Protein AF-A0A2T2NQX4-F1 (afdb_monomer_lite)

InterPro domains:
  IPR024645 Mitochondrial export protein Som1 [PF11093] (1-59)
  IPR024645 Mitochondrial export protein Som1 [PF11093] (89-120)

Radius of gyration: 29.04 Å; chains: 1; bounding box: 78×60×52 Å

Structure (mmCIF, N/CA/C/O backbone):
data_AF-A0A2T2NQX4-F1
#
_entry.id   AF-A0A2T2NQX4-F1
#
loop_
_atom_site.group_PDB
_atom_site.id
_atom_site.type_symbol
_atom_site.label_atom_id
_atom_site.label_alt_id
_atom_site.label_comp_id
_atom_site.label_asym_id
_atom_site.label_entity_id
_atom_site.label_seq_id
_atom_site.pdbx_PDB_ins_code
_atom_site.Cartn_x
_atom_site.Cartn_y
_atom_site.Cartn_z
_atom_site.occupancy
_atom_site.B_iso_or_equiv
_atom_site.auth_seq_id
_atom_site.auth_comp_id
_atom_site.auth_asym_id
_atom_site.auth_atom_id
_atom_site.pdbx_PDB_model_num
ATOM 1 N N . MET A 1 1 ? 10.434 22.601 4.479 1.00 77.62 1 MET A N 1
ATOM 2 C CA . MET A 1 1 ? 10.919 21.250 4.833 1.00 77.62 1 MET A CA 1
ATOM 3 C C . MET A 1 1 ? 9.707 20.355 5.022 1.00 77.62 1 MET A C 1
ATOM 5 O O . MET A 1 1 ? 8.777 20.792 5.689 1.00 77.62 1 MET A O 1
ATOM 9 N N . ALA A 1 2 ? 9.662 19.179 4.391 1.00 70.44 2 ALA A N 1
ATOM 10 C CA . ALA A 1 2 ? 8.574 18.228 4.628 1.00 70.44 2 ALA A CA 1
ATOM 11 C C . ALA A 1 2 ? 8.701 17.667 6.058 1.00 70.44 2 ALA A C 1
ATOM 13 O O . ALA A 1 2 ? 9.825 17.379 6.478 1.00 70.44 2 ALA A O 1
ATOM 14 N N . PRO A 1 3 ? 7.603 17.551 6.825 1.00 73.31 3 PRO A N 1
ATOM 15 C CA . PRO A 1 3 ? 7.665 16.954 8.152 1.00 73.31 3 PRO A CA 1
ATOM 16 C C . PRO A 1 3 ? 8.098 15.481 8.041 1.00 73.31 3 PRO A C 1
ATOM 18 O O . PRO A 1 3 ? 7.713 14.813 7.076 1.00 73.31 3 PRO A O 1
ATOM 21 N N . PRO A 1 4 ? 8.898 14.964 8.992 1.00 78.31 4 PRO A N 1
ATOM 22 C CA . PRO A 1 4 ? 9.303 13.565 8.991 1.00 78.31 4 PRO A CA 1
ATOM 23 C C . PRO A 1 4 ? 8.066 12.662 9.037 1.00 78.31 4 PRO A C 1
ATOM 25 O O . PRO A 1 4 ? 7.172 12.850 9.863 1.00 78.31 4 PRO A O 1
ATOM 28 N N . ILE A 1 5 ? 8.014 11.698 8.119 1.00 77.50 5 ILE A N 1
ATOM 29 C CA . ILE A 1 5 ? 6.924 10.727 8.039 1.00 77.50 5 ILE A CA 1
ATOM 30 C C . ILE A 1 5 ? 7.157 9.688 9.145 1.00 77.50 5 ILE A C 1
ATOM 32 O O . ILE A 1 5 ? 8.215 9.053 9.149 1.00 77.50 5 ILE A O 1
ATOM 36 N N . PRO A 1 6 ? 6.219 9.504 10.090 1.00 76.81 6 PRO A N 1
ATOM 37 C CA . PRO A 1 6 ? 6.368 8.503 11.135 1.00 76.81 6 PRO A CA 1
ATOM 38 C C . PRO A 1 6 ? 6.373 7.104 10.514 1.00 76.81 6 PRO A C 1
ATOM 40 O O . PRO A 1 6 ? 5.519 6.773 9.692 1.00 76.81 6 PRO A O 1
ATOM 43 N N . THR A 1 7 ? 7.339 6.284 10.919 1.00 84.00 7 THR A N 1
ATOM 44 C CA . THR A 1 7 ? 7.390 4.865 10.560 1.00 84.00 7 THR A CA 1
ATOM 45 C C . THR A 1 7 ? 6.854 4.055 11.730 1.00 84.00 7 THR A C 1
ATOM 47 O O . THR A 1 7 ? 7.179 4.314 12.887 1.00 84.00 7 THR A O 1
ATOM 50 N N . PHE A 1 8 ? 5.985 3.096 11.444 1.00 87.06 8 PHE A N 1
ATOM 51 C CA . PHE A 1 8 ? 5.389 2.223 12.447 1.00 87.06 8 PHE A CA 1
ATOM 52 C C . PHE A 1 8 ? 5.260 0.814 11.872 1.00 87.06 8 PHE A C 1
ATOM 54 O O . PHE A 1 8 ? 5.226 0.619 10.656 1.00 87.06 8 PHE A O 1
ATOM 61 N N . HIS A 1 9 ? 5.220 -0.181 12.756 1.00 89.62 9 HIS A N 1
ATOM 62 C CA . HIS A 1 9 ? 5.064 -1.574 12.356 1.00 89.62 9 HIS A CA 1
ATOM 63 C C . HIS A 1 9 ? 3.656 -1.838 11.796 1.00 89.62 9 HIS A C 1
ATOM 65 O O . HIS A 1 9 ? 2.693 -1.193 12.212 1.00 89.62 9 HIS A O 1
ATOM 71 N N . LEU A 1 10 ? 3.519 -2.819 10.898 1.00 88.38 10 LEU A N 1
ATOM 72 C CA . LEU A 1 10 ? 2.254 -3.127 10.213 1.00 88.38 10 LEU A CA 1
ATOM 73 C C . LEU A 1 10 ? 1.110 -3.417 11.191 1.00 88.38 10 LEU A C 1
ATOM 75 O O . LEU A 1 10 ? 0.001 -2.927 10.996 1.00 88.38 10 LEU A O 1
ATOM 79 N N . SER A 1 11 ? 1.394 -4.123 12.286 1.00 87.00 11 SER A N 1
ATOM 80 C CA . SER A 1 11 ? 0.403 -4.415 13.332 1.00 87.00 11 SER A CA 1
ATOM 81 C C . SER A 1 11 ? -0.139 -3.167 14.038 1.00 87.00 11 SER A C 1
ATOM 83 O O . SER A 1 11 ? -1.249 -3.189 14.554 1.00 87.00 11 SER A O 1
ATOM 85 N N . ALA A 1 12 ? 0.620 -2.070 14.061 1.00 88.25 12 ALA A N 1
ATOM 86 C CA . ALA A 1 12 ? 0.227 -0.832 14.724 1.00 88.25 12 ALA A CA 1
ATOM 87 C C . ALA A 1 12 ? -0.532 0.131 13.794 1.00 88.25 12 ALA A C 1
ATOM 89 O O . ALA A 1 12 ? -0.962 1.193 14.254 1.00 88.25 12 ALA A O 1
ATOM 90 N N . LEU A 1 13 ? -0.704 -0.204 12.508 1.00 88.31 13 LEU A N 1
ATOM 91 C CA . LEU A 1 13 ? -1.342 0.673 11.521 1.00 88.31 13 LEU A CA 1
ATOM 92 C C . LEU A 1 13 ? -2.744 1.104 11.968 1.00 88.31 13 LEU A C 1
ATOM 94 O O . LEU A 1 13 ? -3.034 2.295 11.991 1.00 88.31 13 LEU A O 1
ATOM 98 N N . GLU A 1 14 ? -3.580 0.159 12.398 1.00 84.94 14 GLU A N 1
ATOM 99 C CA . GLU A 1 14 ? -4.956 0.438 12.833 1.00 84.94 14 GLU A CA 1
ATOM 100 C C . GLU A 1 14 ? -5.002 1.426 14.005 1.00 84.94 14 GLU A C 1
ATOM 102 O O . GLU A 1 14 ? -5.728 2.418 13.957 1.00 84.94 14 GLU A O 1
ATOM 107 N N . SER A 1 15 ? -4.163 1.213 15.023 1.00 86.06 15 SER A N 1
ATOM 108 C CA . SER A 1 15 ? -4.087 2.106 16.186 1.00 86.06 15 SER A CA 1
ATOM 109 C C . SER A 1 15 ? -3.576 3.509 15.838 1.00 86.06 15 SER A C 1
ATOM 111 O O . SER A 1 15 ? -4.091 4.498 16.352 1.00 86.06 15 SER A O 1
ATOM 113 N N . ASN A 1 16 ? -2.602 3.628 14.928 1.00 86.50 16 ASN A N 1
ATOM 114 C CA . ASN A 1 16 ? -2.035 4.924 14.548 1.00 86.50 16 ASN A CA 1
ATOM 115 C C . ASN A 1 16 ? -2.998 5.752 13.692 1.00 86.50 16 ASN A C 1
ATOM 117 O O . ASN A 1 16 ? -3.009 6.976 13.796 1.00 86.50 16 ASN A O 1
ATOM 121 N N . LEU A 1 17 ? -3.847 5.104 12.889 1.00 82.75 17 LEU A N 1
ATOM 122 C CA . LEU A 1 17 ? -4.880 5.788 12.105 1.00 82.75 17 LEU A CA 1
ATOM 123 C C . LEU A 1 17 ? -5.953 6.442 12.963 1.00 82.75 17 LEU A C 1
ATOM 125 O O . LEU A 1 17 ? -6.614 7.376 12.517 1.00 82.75 17 LEU A O 1
ATOM 129 N N . GLN A 1 18 ? -6.128 5.963 14.189 1.00 84.75 18 GLN A N 1
ATOM 130 C CA . GLN A 1 18 ? -7.061 6.549 15.138 1.00 84.75 18 GLN A CA 1
ATOM 131 C C . GLN A 1 18 ? -6.492 7.813 15.790 1.00 84.75 18 GLN A C 1
ATOM 133 O O . GLN A 1 18 ? -7.230 8.510 16.479 1.00 84.75 18 GLN A O 1
ATOM 138 N N . LEU A 1 19 ? -5.217 8.148 15.567 1.00 84.44 19 LEU A N 1
ATOM 139 C CA . LEU A 1 19 ? -4.567 9.335 16.111 1.00 84.44 19 LEU A CA 1
ATOM 140 C C . LEU A 1 19 ? -4.500 10.460 15.069 1.00 84.44 19 LEU A C 1
ATOM 142 O O . LEU A 1 19 ? -4.291 10.254 13.877 1.00 84.44 19 LEU A O 1
ATOM 146 N N . SER A 1 20 ? -4.653 11.697 15.531 1.00 73.81 20 SER A N 1
ATOM 147 C CA . SER A 1 20 ? -4.483 12.898 14.716 1.00 73.81 20 SER A CA 1
ATOM 148 C C . SER A 1 20 ? -2.995 13.153 14.442 1.00 73.81 20 SER A C 1
ATOM 150 O O . SER A 1 20 ? -2.235 13.317 15.402 1.00 73.81 20 SER A O 1
ATOM 152 N N . PRO A 1 21 ? -2.570 13.334 13.176 1.00 72.81 21 PRO A N 1
ATOM 153 C CA . PRO A 1 21 ? -1.166 13.584 12.833 1.00 72.81 21 PRO A CA 1
ATOM 154 C C . PRO A 1 21 ? -0.569 14.843 13.473 1.00 72.81 21 PRO A C 1
ATOM 156 O O . PRO A 1 21 ? 0.638 14.935 13.660 1.00 72.81 21 PRO A O 1
ATOM 159 N N . LYS A 1 22 ? -1.406 15.840 13.794 1.00 72.00 22 LYS A N 1
ATOM 160 C CA . LYS A 1 22 ? -0.952 17.127 14.350 1.00 72.00 22 LYS A CA 1
ATOM 161 C C . LYS A 1 22 ? -0.834 17.131 15.867 1.00 72.00 22 LYS A C 1
ATOM 163 O O . LYS A 1 22 ? -0.102 17.942 16.416 1.00 72.00 22 LYS A O 1
ATOM 168 N N . THR A 1 23 ? -1.628 16.310 16.545 1.00 78.75 23 THR A N 1
ATOM 169 C CA . THR A 1 23 ? -1.821 16.427 17.996 1.00 78.75 23 THR A CA 1
ATOM 170 C C . THR A 1 23 ? -1.595 15.120 18.741 1.00 78.75 23 THR A C 1
ATOM 172 O O . THR A 1 23 ? -1.586 15.151 19.967 1.00 78.75 23 THR A O 1
ATOM 175 N N . GLY A 1 24 ? -1.464 13.985 18.043 1.00 73.75 24 GLY A N 1
ATOM 176 C CA . GLY A 1 24 ? -1.379 12.649 18.648 1.00 73.75 24 GLY A CA 1
ATOM 177 C C . GLY A 1 24 ? -2.629 12.249 19.435 1.00 73.75 24 GLY A C 1
ATOM 178 O O . GLY A 1 24 ? -2.652 11.212 20.084 1.00 73.75 24 GLY A O 1
ATOM 179 N N . LYS A 1 25 ? -3.676 13.080 19.409 1.00 79.12 25 LYS A N 1
ATOM 180 C CA . LYS A 1 25 ? -4.936 12.841 20.112 1.00 79.12 25 LYS A CA 1
ATOM 181 C C . LYS A 1 25 ? -5.824 11.931 19.270 1.00 79.12 25 LYS A C 1
ATOM 183 O O . LYS A 1 25 ? -5.771 12.053 18.044 1.00 79.12 25 LYS A O 1
ATOM 188 N N . PRO A 1 26 ? -6.685 11.111 19.889 1.00 76.25 26 PRO A N 1
ATOM 189 C CA . PRO A 1 26 ? -7.674 10.336 19.158 1.00 76.25 26 PRO A CA 1
ATOM 190 C C . PRO A 1 26 ? -8.507 11.231 18.234 1.00 76.25 26 PRO A C 1
ATOM 192 O O . PRO A 1 26 ? -8.954 12.315 18.634 1.00 76.25 26 PRO A O 1
ATOM 195 N N . LEU A 1 27 ? -8.691 10.802 16.988 1.00 73.94 27 LEU A N 1
ATOM 196 C CA . LEU A 1 27 ? -9.576 11.455 16.038 1.00 73.94 27 LEU A CA 1
ATOM 197 C C . LEU A 1 27 ? -11.000 11.404 16.587 1.00 73.94 27 LEU A C 1
ATOM 199 O O . LEU A 1 27 ? -11.515 10.342 16.929 1.00 73.94 27 LEU A O 1
ATOM 203 N N . LYS A 1 28 ? -11.647 12.570 16.659 1.00 66.69 28 LYS A N 1
ATOM 204 C CA . LYS A 1 28 ? -13.078 12.637 16.948 1.00 66.69 28 LYS A CA 1
ATOM 205 C C . LYS A 1 28 ? -13.834 12.134 15.718 1.00 66.69 28 LYS A C 1
ATOM 207 O O . LYS A 1 28 ? -13.603 12.677 14.632 1.00 66.69 28 LYS A O 1
ATOM 212 N N . PRO A 1 29 ? -14.737 11.157 15.858 1.00 65.81 29 PRO A N 1
ATOM 213 C CA . PRO A 1 29 ? -15.619 10.791 14.765 1.00 65.81 29 PRO A CA 1
ATOM 214 C C . PRO A 1 29 ? -16.493 11.990 14.405 1.00 65.81 29 PRO A C 1
ATOM 216 O O . PRO A 1 29 ? -17.149 12.557 15.278 1.00 65.81 29 PRO A O 1
ATOM 219 N N . LYS A 1 30 ? -16.471 12.417 13.139 1.00 59.47 30 LYS A N 1
ATOM 220 C CA . LYS A 1 30 ? -17.244 13.589 12.702 1.00 59.47 30 LYS A CA 1
ATOM 221 C C . LYS A 1 30 ? -18.755 13.332 12.646 1.00 59.47 30 LYS A C 1
ATOM 223 O O . LYS A 1 30 ? -19.502 14.280 12.842 1.00 59.47 30 LYS A O 1
ATOM 228 N N . ASP A 1 31 ? -19.177 12.073 12.502 1.00 60.81 31 ASP A N 1
ATOM 229 C CA . ASP A 1 31 ? -20.583 11.701 12.259 1.00 60.81 31 ASP A CA 1
ATOM 230 C C . ASP A 1 31 ? -21.130 10.663 13.262 1.00 60.81 31 ASP A C 1
ATOM 232 O O . ASP A 1 31 ? -22.003 9.867 12.935 1.00 60.81 31 ASP A O 1
ATOM 236 N N . GLY A 1 32 ? -20.579 10.594 14.480 1.00 56.78 32 GLY A N 1
ATOM 237 C CA . GLY A 1 32 ? -20.975 9.574 15.470 1.00 56.78 32 GLY A CA 1
ATOM 238 C C . GLY A 1 32 ? -20.513 8.144 15.143 1.00 56.78 32 GLY A C 1
ATOM 239 O O . GLY A 1 32 ? -20.892 7.203 15.834 1.00 56.78 32 GLY A O 1
ATOM 240 N N . GLY A 1 33 ? -19.682 7.972 14.110 1.00 59.75 33 GLY A N 1
ATOM 241 C CA . GLY A 1 33 ? -19.064 6.690 13.768 1.00 59.75 33 GLY A CA 1
ATOM 242 C C . GLY A 1 33 ? -18.107 6.191 14.856 1.00 59.75 33 GLY A C 1
ATOM 243 O O . GLY A 1 33 ? -17.514 6.977 15.586 1.00 59.75 33 GLY A O 1
ATOM 244 N N . GLY A 1 34 ? -17.951 4.877 14.987 1.00 69.75 34 GLY A N 1
ATOM 245 C CA . GLY A 1 34 ? -16.981 4.289 15.912 1.00 69.75 34 GLY A CA 1
ATOM 246 C C . GLY A 1 34 ? -15.523 4.548 15.510 1.00 69.75 34 GLY A C 1
ATOM 247 O O . GLY A 1 34 ? -15.222 5.271 14.557 1.00 69.75 34 GLY A O 1
ATOM 248 N N . ALA A 1 35 ? -14.601 3.922 16.244 1.00 77.88 35 ALA A N 1
ATOM 249 C CA . ALA A 1 35 ? -13.201 3.847 15.843 1.00 77.88 35 ALA A CA 1
ATOM 250 C C . ALA A 1 35 ? -13.074 3.285 14.412 1.00 77.88 35 ALA A C 1
ATOM 252 O O . ALA A 1 35 ? -13.862 2.433 14.002 1.00 77.88 35 ALA A O 1
ATOM 253 N N . ILE A 1 36 ? -12.092 3.773 13.649 1.00 82.62 36 ILE A N 1
ATOM 254 C CA . ILE A 1 36 ? -11.864 3.321 12.271 1.00 82.62 36 ILE A CA 1
ATOM 255 C C . ILE A 1 36 ? -11.410 1.863 12.320 1.00 82.62 36 ILE A C 1
ATOM 257 O O . ILE A 1 36 ? -10.314 1.578 12.803 1.00 82.62 36 ILE A O 1
ATOM 261 N N . ASP A 1 37 ? -12.238 0.965 11.799 1.00 84.44 37 ASP A N 1
ATOM 262 C CA . ASP A 1 37 ? -11.850 -0.407 11.499 1.00 84.44 37 ASP A CA 1
ATOM 263 C C . ASP A 1 37 ? -11.510 -0.513 10.011 1.00 84.44 37 ASP A C 1
ATOM 265 O O . ASP A 1 37 ? -12.376 -0.331 9.149 1.00 84.44 37 ASP A O 1
ATOM 269 N N . LEU A 1 38 ? -10.250 -0.830 9.708 1.00 86.88 38 LEU A N 1
ATOM 270 C CA . LEU A 1 38 ? -9.786 -0.995 8.335 1.00 86.88 38 LEU A CA 1
ATOM 271 C C . LEU A 1 38 ? -10.570 -2.084 7.607 1.00 86.88 38 LEU A C 1
ATOM 273 O O . LEU A 1 38 ? -10.860 -1.920 6.423 1.00 86.88 38 LEU A O 1
ATOM 277 N N . SER A 1 39 ? -10.963 -3.159 8.292 1.00 84.12 39 SER A N 1
ATOM 278 C CA . SER A 1 39 ? -11.660 -4.280 7.659 1.00 84.12 39 SER A CA 1
ATOM 279 C C . SER A 1 39 ? -13.007 -3.872 7.057 1.00 84.12 39 SER A C 1
ATOM 281 O O . SER A 1 39 ? -13.351 -4.327 5.967 1.00 84.12 39 SER A O 1
ATOM 283 N N . SER A 1 40 ? -13.694 -2.934 7.715 1.00 85.12 40 SER A N 1
ATOM 284 C CA . SER A 1 40 ? -14.966 -2.360 7.273 1.00 85.12 40 SER A CA 1
ATOM 285 C C . SER A 1 40 ? -14.837 -1.328 6.141 1.00 85.12 40 SER A C 1
ATOM 287 O O . SER A 1 40 ? -15.824 -1.007 5.479 1.00 85.12 40 SER A O 1
ATOM 289 N N . CYS A 1 41 ? -13.634 -0.798 5.892 1.00 89.25 41 CYS A N 1
ATOM 290 C CA . CYS A 1 41 ? -13.407 0.201 4.849 1.00 89.25 41 CYS A CA 1
ATOM 291 C C . CYS A 1 41 ? -13.331 -0.433 3.452 1.00 89.25 41 CYS A C 1
ATOM 293 O O . CYS A 1 41 ? -12.821 -1.541 3.277 1.00 89.25 41 CYS A O 1
ATOM 295 N N . ALA A 1 42 ? -13.763 0.310 2.428 1.00 91.94 42 ALA A N 1
ATOM 296 C CA . ALA A 1 42 ? -13.732 -0.167 1.049 1.00 91.94 42 ALA A CA 1
ATOM 297 C C . ALA A 1 42 ? -12.284 -0.320 0.559 1.00 91.94 42 ALA A C 1
ATOM 299 O O . ALA A 1 42 ? -11.553 0.672 0.457 1.00 91.94 42 ALA A O 1
ATOM 300 N N . LEU A 1 43 ? -11.888 -1.554 0.237 1.00 93.81 43 LEU A N 1
ATOM 301 C CA . LEU A 1 43 ? -10.595 -1.860 -0.367 1.00 93.81 43 LEU A CA 1
ATOM 302 C C . LEU A 1 43 ? -10.631 -1.520 -1.858 1.00 93.81 43 LEU A C 1
ATOM 304 O O . LEU A 1 43 ? -11.511 -1.970 -2.591 1.00 93.81 43 LEU A O 1
ATOM 308 N N . LYS A 1 44 ? -9.673 -0.713 -2.301 1.00 93.25 44 LYS A N 1
ATOM 309 C CA . LYS A 1 44 ? -9.532 -0.282 -3.687 1.00 93.25 44 LYS A CA 1
ATOM 310 C C . LYS A 1 44 ? -8.121 -0.550 -4.185 1.00 93.25 44 LYS A C 1
ATOM 312 O O . LYS A 1 44 ? -7.157 -0.594 -3.420 1.00 93.25 44 LYS A O 1
ATOM 317 N N . GLU A 1 45 ? -8.023 -0.705 -5.495 1.00 93.62 45 GLU A N 1
ATOM 318 C CA . GLU A 1 45 ? -6.776 -0.962 -6.196 1.00 93.62 45 GLU A CA 1
ATOM 319 C C . GLU A 1 45 ? -6.377 0.252 -7.035 1.00 93.62 45 GLU A C 1
ATOM 321 O O . GLU A 1 45 ? -7.207 0.853 -7.717 1.00 93.62 45 GLU A O 1
ATOM 326 N N . MET A 1 46 ? -5.092 0.600 -6.994 1.00 93.12 46 MET A N 1
ATOM 327 C CA . MET A 1 46 ? -4.480 1.602 -7.856 1.00 93.12 46 MET A CA 1
ATOM 328 C C . MET A 1 46 ? -3.249 1.017 -8.542 1.00 93.12 46 MET A C 1
ATOM 330 O O . MET A 1 46 ? -2.336 0.511 -7.886 1.00 93.12 46 MET A O 1
ATOM 334 N N . LEU A 1 47 ? -3.190 1.145 -9.865 1.00 94.69 47 LEU A N 1
ATOM 335 C CA . LEU A 1 47 ? -1.972 0.890 -10.625 1.00 94.69 47 LEU A CA 1
ATOM 336 C C . LEU A 1 47 ? -1.094 2.140 -10.596 1.00 94.69 47 LEU A C 1
ATOM 338 O O . LEU A 1 47 ? -1.513 3.216 -11.017 1.00 94.69 47 LEU A O 1
ATOM 342 N N . GLN A 1 48 ? 0.131 1.993 -10.107 1.00 93.75 48 GLN A N 1
ATOM 343 C CA . GLN A 1 48 ? 1.175 3.011 -10.180 1.00 93.75 48 GLN A CA 1
ATOM 344 C C . GLN A 1 48 ? 2.350 2.466 -10.982 1.00 93.75 48 GLN A C 1
ATOM 346 O O . GLN A 1 48 ? 2.569 1.262 -11.011 1.00 93.75 48 GLN A O 1
ATOM 351 N N . TYR A 1 49 ? 3.136 3.328 -11.616 1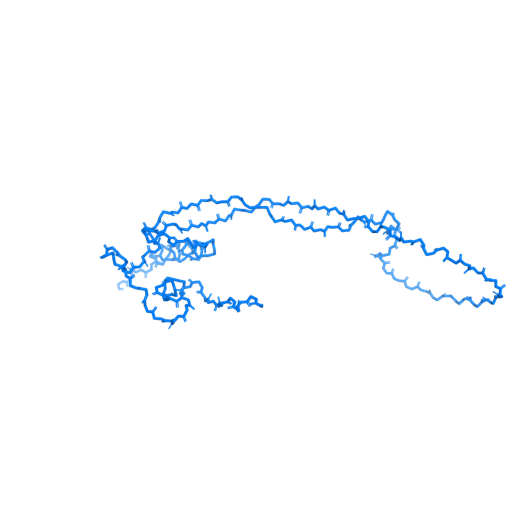.00 95.81 49 TYR A N 1
ATOM 352 C CA . TYR A 1 49 ? 4.359 2.906 -12.292 1.00 95.81 49 TYR A CA 1
ATOM 353 C C . TYR A 1 49 ? 5.565 3.268 -11.439 1.00 95.81 49 TYR A C 1
ATOM 355 O O . TYR A 1 49 ? 5.739 4.423 -11.051 1.00 95.81 49 TYR A O 1
ATOM 363 N N . LYS A 1 50 ? 6.411 2.278 -11.154 1.00 93.69 50 LYS A N 1
ATOM 364 C CA . LYS A 1 50 ? 7.739 2.523 -10.602 1.00 93.69 50 LYS A CA 1
ATOM 365 C C . LYS A 1 50 ? 8.704 2.670 -11.766 1.00 93.69 50 LYS A C 1
ATOM 367 O O . LYS A 1 50 ? 8.909 1.714 -12.511 1.00 93.69 50 LYS A O 1
ATOM 372 N N . CYS A 1 51 ? 9.265 3.865 -11.905 1.00 96.00 51 CYS A N 1
ATOM 373 C CA . CYS A 1 51 ? 10.174 4.202 -12.985 1.00 96.00 51 CYS A CA 1
ATOM 374 C C . CYS A 1 51 ? 11.607 4.349 -12.466 1.00 96.00 51 CYS A C 1
ATOM 376 O O . CYS A 1 51 ? 11.857 5.152 -11.568 1.00 96.00 51 CYS A O 1
ATOM 378 N N . ASP A 1 52 ? 12.534 3.600 -13.057 1.00 94.19 52 ASP A N 1
ATOM 379 C CA . ASP A 1 52 ? 13.966 3.696 -12.796 1.00 94.19 52 ASP A CA 1
ATOM 380 C C . ASP A 1 52 ? 14.659 4.348 -13.996 1.00 94.19 52 ASP A C 1
ATOM 382 O O . ASP A 1 52 ? 14.452 3.950 -15.146 1.00 94.19 52 ASP A O 1
ATOM 386 N N . VAL A 1 53 ? 15.530 5.319 -13.730 1.00 93.31 53 VAL A N 1
ATOM 387 C CA . VAL A 1 53 ? 16.399 5.902 -14.756 1.00 93.31 53 VAL A CA 1
ATOM 388 C C . VAL A 1 53 ? 17.617 4.996 -14.926 1.00 93.31 53 VAL A C 1
ATOM 390 O O . VAL A 1 53 ? 18.390 4.787 -13.992 1.00 93.31 53 VAL A O 1
ATOM 393 N N . ARG A 1 54 ? 17.787 4.433 -16.119 1.00 91.00 54 ARG A N 1
ATOM 394 C CA . ARG A 1 54 ? 18.898 3.557 -16.490 1.00 91.00 54 ARG A CA 1
ATOM 395 C C . ARG A 1 54 ? 19.876 4.326 -17.362 1.00 91.00 54 ARG A C 1
ATOM 397 O O . ARG A 1 54 ? 19.475 5.047 -18.273 1.00 91.00 54 ARG A O 1
ATOM 404 N N . ARG A 1 55 ? 21.169 4.137 -17.116 1.00 88.06 55 ARG A N 1
ATOM 405 C CA . ARG A 1 55 ? 22.209 4.576 -18.046 1.00 88.06 55 ARG A CA 1
ATOM 406 C C . ARG A 1 55 ? 22.275 3.579 -19.199 1.00 88.06 55 ARG A C 1
ATOM 408 O O . ARG A 1 55 ? 22.222 2.369 -18.958 1.00 88.06 55 ARG A O 1
ATOM 415 N N . ARG A 1 56 ? 22.357 4.061 -20.439 1.00 75.94 56 ARG A N 1
ATOM 416 C CA . ARG A 1 56 ? 22.621 3.194 -21.589 1.00 75.94 56 ARG A CA 1
ATOM 417 C C . ARG A 1 56 ? 23.983 2.520 -21.364 1.00 75.94 56 ARG A C 1
ATOM 419 O O . ARG A 1 56 ? 24.941 3.230 -21.060 1.00 75.94 56 ARG A O 1
ATOM 426 N N . PRO A 1 57 ? 24.089 1.183 -21.448 1.00 69.75 57 PRO A N 1
ATOM 427 C CA . PRO A 1 57 ? 25.393 0.544 -21.389 1.00 69.75 57 PRO A CA 1
ATOM 428 C C . PRO A 1 57 ? 26.205 1.019 -22.597 1.00 69.75 57 PRO A C 1
ATOM 430 O O . PRO A 1 57 ? 25.738 0.922 -23.735 1.00 69.75 57 PRO A O 1
ATOM 433 N N . ASP A 1 58 ? 27.396 1.565 -22.354 1.00 65.31 58 ASP A N 1
ATOM 434 C CA . ASP A 1 58 ? 28.337 1.825 -23.435 1.00 65.31 58 ASP A CA 1
ATOM 435 C C . ASP A 1 58 ? 28.688 0.493 -24.090 1.00 65.31 58 ASP A C 1
ATOM 437 O O . ASP A 1 58 ? 29.170 -0.431 -23.439 1.00 65.31 58 ASP A O 1
ATOM 441 N N . ILE A 1 59 ? 28.485 0.406 -25.401 1.00 60.75 59 ILE A N 1
ATOM 442 C CA . ILE A 1 59 ? 28.785 -0.779 -26.219 1.00 60.75 59 ILE A CA 1
ATOM 443 C C . ILE A 1 59 ? 30.303 -1.109 -26.185 1.00 60.75 59 ILE A C 1
ATOM 445 O O . ILE A 1 59 ? 30.741 -2.149 -26.666 1.00 60.75 59 ILE A O 1
ATOM 449 N N . THR A 1 60 ? 31.123 -0.260 -25.557 1.00 55.69 60 THR A N 1
ATOM 450 C CA . THR A 1 60 ? 32.569 -0.431 -25.371 1.00 55.69 60 THR A CA 1
ATOM 451 C C . THR A 1 60 ? 32.970 -1.185 -24.097 1.00 55.69 60 THR A C 1
ATOM 453 O O . THR A 1 60 ? 34.158 -1.424 -23.906 1.00 55.69 60 THR A O 1
ATOM 456 N N . SER A 1 61 ? 32.035 -1.630 -23.248 1.00 52.75 61 SER A N 1
ATOM 457 C CA . SER A 1 61 ? 32.348 -2.472 -22.078 1.00 52.75 61 SER A CA 1
ATOM 458 C C . SER A 1 61 ? 32.343 -3.981 -22.370 1.00 52.75 61 SER A C 1
ATOM 460 O O . SER A 1 61 ? 32.148 -4.794 -21.470 1.00 52.75 61 SER A O 1
ATOM 462 N N . THR A 1 62 ? 32.625 -4.392 -23.611 1.00 46.59 62 THR A N 1
ATOM 463 C CA . THR A 1 62 ? 32.959 -5.795 -23.920 1.00 46.59 62 THR A CA 1
ATOM 464 C C . THR A 1 62 ? 34.464 -6.020 -23.773 1.00 46.59 62 THR A C 1
ATOM 466 O O . THR A 1 62 ? 35.140 -6.283 -24.752 1.00 46.59 62 THR A O 1
ATOM 469 N N . THR A 1 63 ? 34.987 -5.859 -22.556 1.00 51.59 63 THR A N 1
ATOM 470 C CA . THR A 1 63 ? 36.188 -6.542 -22.029 1.00 51.59 63 THR A CA 1
ATOM 471 C C . THR A 1 63 ? 36.446 -6.013 -20.626 1.00 51.59 63 THR A C 1
ATOM 473 O O . THR A 1 63 ? 36.940 -4.898 -20.491 1.00 51.59 63 THR A O 1
ATOM 476 N N . SER A 1 64 ? 36.085 -6.794 -19.601 1.00 52.09 64 SER A N 1
ATOM 477 C CA . SER A 1 64 ? 36.767 -6.927 -18.292 1.00 52.09 64 SER A CA 1
ATOM 478 C C . SER A 1 64 ? 35.794 -7.350 -17.182 1.00 52.09 64 SER A C 1
ATOM 480 O O . SER A 1 64 ? 35.457 -6.597 -16.277 1.00 52.09 64 SER A O 1
ATOM 482 N N . SER A 1 65 ? 35.362 -8.610 -17.219 1.00 56.78 65 SER A N 1
ATOM 483 C CA . SER A 1 65 ? 35.096 -9.347 -15.975 1.00 56.78 65 SER A CA 1
ATOM 484 C C . SER A 1 65 ? 35.400 -10.838 -16.138 1.00 56.78 65 SER A C 1
ATOM 486 O O . SER A 1 65 ? 34.574 -11.701 -15.882 1.00 56.78 65 SER A O 1
ATOM 488 N N . THR A 1 66 ? 36.633 -11.140 -16.540 1.00 40.19 66 THR A N 1
ATOM 489 C CA . THR A 1 66 ? 37.319 -12.395 -16.197 1.00 40.19 66 THR A CA 1
ATOM 490 C C . THR A 1 66 ? 38.770 -12.030 -15.899 1.00 40.19 66 THR A C 1
ATOM 492 O O . THR A 1 66 ? 39.384 -11.314 -16.685 1.00 40.19 66 THR A O 1
ATOM 495 N N . GLY A 1 67 ? 39.253 -12.403 -14.712 1.00 42.03 67 GLY A N 1
ATOM 496 C CA . GLY A 1 67 ? 40.532 -11.953 -14.160 1.00 42.03 67 GLY A CA 1
ATOM 497 C C . GLY A 1 67 ? 41.783 -12.586 -14.777 1.00 42.03 67 GLY A C 1
ATOM 498 O O . GLY A 1 67 ? 41.695 -13.314 -15.762 1.00 42.03 67 GLY A O 1
ATOM 499 N N . ALA A 1 68 ? 42.896 -12.330 -14.078 1.00 38.50 68 ALA A N 1
ATOM 500 C CA . ALA A 1 68 ? 44.260 -12.860 -14.213 1.00 38.50 68 ALA A CA 1
ATOM 501 C C . ALA A 1 68 ? 45.290 -11.935 -14.903 1.00 38.50 68 ALA A C 1
ATOM 503 O O . ALA A 1 68 ? 45.210 -11.639 -16.089 1.00 38.50 68 ALA A O 1
ATOM 504 N N . ASP A 1 69 ? 46.250 -11.505 -14.074 1.00 38.03 69 ASP A N 1
ATOM 505 C CA . ASP A 1 69 ? 47.701 -11.441 -14.301 1.00 38.03 69 ASP A CA 1
ATOM 506 C C . ASP A 1 69 ? 48.262 -10.758 -15.563 1.00 38.03 69 ASP A C 1
ATOM 508 O O . ASP A 1 69 ? 48.165 -11.285 -16.667 1.00 38.03 69 ASP A O 1
ATOM 512 N N . SER A 1 70 ? 49.005 -9.656 -15.363 1.00 40.81 70 SER A N 1
ATOM 513 C CA . SER A 1 70 ? 50.400 -9.429 -15.827 1.00 40.81 70 SER A CA 1
ATOM 514 C C . SER A 1 70 ? 50.729 -7.939 -15.982 1.00 40.81 70 SER A C 1
ATOM 516 O O . SER A 1 70 ? 49.968 -7.156 -16.541 1.00 40.81 70 SER A O 1
ATOM 518 N N . ALA A 1 71 ? 51.912 -7.566 -15.498 1.00 40.62 71 ALA A N 1
ATOM 519 C CA . ALA A 1 71 ? 52.513 -6.243 -15.608 1.00 40.62 71 ALA A CA 1
ATOM 520 C C . ALA A 1 71 ? 52.902 -5.865 -17.050 1.00 40.62 71 ALA A C 1
ATOM 522 O O . ALA A 1 71 ? 53.356 -6.723 -17.799 1.00 40.62 71 ALA A O 1
ATOM 523 N N . ALA A 1 72 ? 52.878 -4.568 -17.375 1.00 33.47 72 ALA A N 1
ATOM 524 C CA . ALA A 1 72 ? 53.903 -3.928 -18.206 1.00 33.47 72 ALA A CA 1
ATOM 525 C C . ALA A 1 72 ? 53.821 -2.400 -18.093 1.00 33.47 72 ALA A C 1
ATOM 527 O O . ALA A 1 72 ? 52.762 -1.792 -18.226 1.00 33.47 72 ALA A O 1
ATOM 528 N N . ALA A 1 73 ? 54.978 -1.800 -17.837 1.00 38.81 73 ALA A N 1
ATOM 529 C CA . ALA A 1 73 ? 55.217 -0.371 -17.828 1.00 38.81 73 ALA A CA 1
ATOM 530 C C . ALA A 1 73 ? 55.353 0.185 -19.255 1.00 38.81 73 ALA A C 1
ATOM 532 O O . ALA A 1 73 ? 55.934 -0.470 -20.115 1.00 38.81 73 ALA A O 1
ATOM 533 N N . ALA A 1 74 ? 54.949 1.439 -19.454 1.00 36.12 74 ALA A N 1
ATOM 534 C CA . ALA A 1 74 ? 55.577 2.339 -20.417 1.00 36.12 74 ALA A CA 1
ATOM 535 C C . ALA A 1 74 ? 55.442 3.782 -19.908 1.00 36.12 74 ALA A C 1
ATOM 537 O O . ALA A 1 74 ? 54.339 4.300 -19.738 1.00 36.12 74 ALA A O 1
ATOM 538 N N . LYS A 1 75 ? 56.586 4.408 -19.618 1.00 40.34 75 LYS A N 1
ATOM 539 C CA . LYS A 1 75 ? 56.743 5.865 -19.636 1.00 40.34 75 LYS A CA 1
ATOM 540 C C . LYS A 1 75 ? 56.887 6.275 -21.100 1.00 40.34 75 LYS A C 1
ATOM 542 O O . LYS A 1 75 ? 57.695 5.647 -21.769 1.00 40.34 75 LYS A O 1
ATOM 547 N N . GLU A 1 76 ? 56.253 7.363 -21.526 1.00 34.44 76 GLU A N 1
ATOM 548 C CA . GLU A 1 76 ? 56.941 8.379 -22.332 1.00 34.44 76 GLU A CA 1
ATOM 549 C C . GLU A 1 76 ? 56.237 9.741 -22.229 1.00 34.44 76 GLU A C 1
ATOM 551 O O . GLU A 1 76 ? 55.016 9.843 -22.127 1.00 34.44 76 GLU A O 1
ATOM 556 N N . SER A 1 77 ? 57.088 10.759 -22.171 1.00 42.41 77 SER A N 1
ATOM 557 C CA . SER A 1 77 ? 56.882 12.199 -22.282 1.00 42.41 77 SER A CA 1
ATOM 558 C C . SER A 1 77 ? 56.425 12.616 -23.680 1.00 42.41 77 SER A C 1
ATOM 560 O O . SER A 1 77 ? 56.806 11.976 -24.646 1.00 42.41 77 SER A O 1
ATOM 562 N N . ASP A 1 78 ? 55.714 13.731 -23.814 1.00 34.22 78 ASP A N 1
ATOM 563 C CA . ASP A 1 78 ? 56.246 14.982 -24.383 1.00 34.22 78 ASP A CA 1
ATOM 564 C C . ASP A 1 78 ? 55.111 16.009 -24.520 1.00 34.22 78 ASP A C 1
ATOM 566 O O . ASP A 1 78 ? 53.926 15.676 -24.452 1.00 34.22 78 ASP A O 1
ATOM 570 N N . GLY A 1 79 ? 55.481 17.282 -24.620 1.00 41.69 79 GLY A N 1
ATOM 571 C CA . GLY A 1 79 ? 54.562 18.404 -24.620 1.00 41.69 79 GLY A CA 1
ATOM 572 C C . GLY A 1 79 ? 53.703 18.469 -25.878 1.00 41.69 79 GLY A C 1
ATOM 573 O O . GLY A 1 79 ? 54.163 18.323 -27.004 1.00 41.69 79 GLY A O 1
ATOM 574 N N . GLY A 1 80 ? 52.438 18.800 -25.681 1.00 33.34 80 GLY A N 1
ATOM 575 C CA . GLY A 1 80 ? 51.538 19.181 -26.752 1.00 33.34 80 GLY A CA 1
ATOM 576 C C . GLY A 1 80 ? 50.241 19.628 -26.121 1.00 33.34 80 GLY A C 1
ATOM 577 O O . GLY A 1 80 ? 49.612 18.862 -25.400 1.00 33.34 80 GLY A O 1
ATOM 578 N N . ALA A 1 81 ? 49.876 20.891 -26.319 1.00 45.31 81 ALA A N 1
ATOM 579 C CA . ALA A 1 81 ? 48.618 21.440 -25.849 1.00 45.31 81 ALA A CA 1
ATOM 580 C C . ALA A 1 81 ? 47.452 20.712 -26.534 1.00 45.31 81 ALA A C 1
ATOM 582 O O . ALA A 1 81 ? 46.933 21.165 -27.552 1.00 45.31 81 ALA A O 1
ATOM 583 N N . GLU A 1 82 ? 47.026 19.580 -25.979 1.00 39.62 82 GLU A N 1
ATOM 584 C CA . GLU A 1 82 ? 45.747 18.996 -26.328 1.00 39.62 82 GLU A CA 1
ATOM 585 C C . GLU A 1 82 ? 44.700 19.809 -25.574 1.00 39.62 82 GLU A C 1
ATOM 587 O O . GLU A 1 82 ? 44.435 19.618 -24.384 1.00 39.62 82 GLU A O 1
ATOM 592 N N . VAL A 1 83 ? 44.109 20.777 -26.275 1.00 44.34 83 VAL A N 1
ATOM 593 C CA . VAL A 1 83 ? 42.759 21.218 -25.949 1.00 44.34 83 VAL A CA 1
ATOM 594 C C . VAL A 1 83 ? 41.890 19.981 -26.142 1.00 44.34 83 VAL A C 1
ATOM 596 O O . VAL A 1 83 ? 41.320 19.774 -27.212 1.00 44.34 83 VAL A O 1
ATOM 599 N N . ILE A 1 84 ? 41.836 19.120 -25.122 1.00 51.00 84 ILE A N 1
ATOM 600 C CA . ILE A 1 84 ? 40.875 18.032 -25.071 1.00 51.00 84 ILE A CA 1
ATOM 601 C C . ILE A 1 84 ? 39.547 18.758 -25.003 1.00 51.00 84 ILE A C 1
ATOM 603 O O . ILE A 1 84 ? 39.152 19.285 -23.956 1.00 51.00 84 ILE A O 1
ATOM 607 N N . ALA A 1 85 ? 38.906 18.875 -26.166 1.00 51.66 85 ALA A N 1
ATOM 608 C CA . ALA A 1 85 ? 37.527 19.275 -26.281 1.00 51.66 85 ALA A CA 1
ATOM 609 C C . ALA A 1 85 ? 36.805 18.511 -25.180 1.00 51.66 85 ALA A C 1
ATOM 611 O O . ALA A 1 85 ? 36.793 17.278 -25.189 1.00 51.66 85 ALA A O 1
ATOM 612 N N . ARG A 1 86 ? 36.293 19.234 -24.176 1.00 55.91 86 ARG A N 1
ATOM 613 C CA . ARG A 1 86 ? 35.433 18.659 -23.149 1.00 55.91 86 ARG A CA 1
ATOM 614 C C . ARG A 1 86 ? 34.202 18.172 -23.895 1.00 55.91 86 ARG A C 1
ATOM 616 O O . ARG A 1 86 ? 33.217 18.895 -24.005 1.00 55.91 86 ARG A O 1
ATOM 623 N N . LYS A 1 87 ? 34.288 16.979 -24.485 1.00 56.44 87 LYS A N 1
ATOM 624 C CA . LYS A 1 87 ? 33.165 16.269 -25.059 1.00 56.44 87 LYS A CA 1
ATOM 625 C C . LYS A 1 87 ? 32.322 15.978 -23.843 1.00 56.44 87 LYS A C 1
ATOM 627 O O . LYS A 1 87 ? 32.632 15.077 -23.068 1.00 56.44 87 LYS A O 1
ATOM 632 N N . THR A 1 88 ? 31.347 16.846 -23.606 1.00 61.31 88 THR A N 1
ATOM 633 C CA . THR A 1 88 ? 30.272 16.607 -22.664 1.00 61.31 88 THR A CA 1
ATOM 634 C C . THR A 1 88 ? 29.704 15.266 -23.087 1.00 61.31 88 THR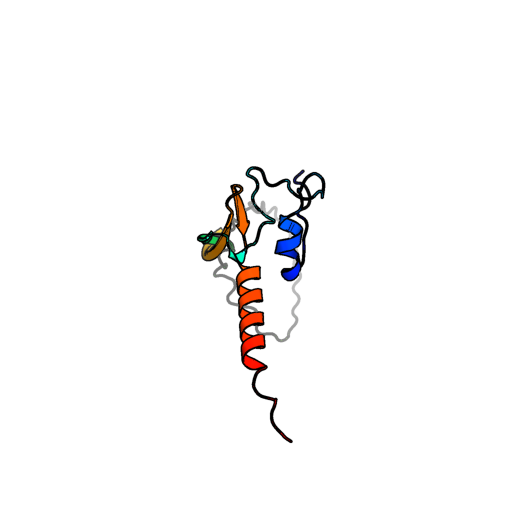 A C 1
ATOM 636 O O . THR A 1 88 ? 29.008 15.155 -24.093 1.00 61.31 88 THR A O 1
ATOM 639 N N . ARG A 1 89 ? 30.136 14.199 -22.410 1.00 63.00 89 ARG A N 1
ATOM 640 C CA . ARG A 1 89 ? 29.594 12.868 -22.616 1.00 63.00 89 ARG A CA 1
ATOM 641 C C . ARG A 1 89 ? 28.140 13.026 -22.215 1.00 63.00 89 ARG A C 1
ATOM 643 O O . ARG A 1 89 ? 27.843 13.109 -21.027 1.00 63.00 89 ARG A O 1
ATOM 650 N N . MET A 1 90 ? 27.259 13.207 -23.196 1.00 62.94 90 MET A N 1
ATOM 651 C CA . MET A 1 90 ? 25.832 13.094 -22.960 1.00 62.94 90 MET A CA 1
ATOM 652 C C . MET A 1 90 ? 25.637 11.638 -22.581 1.00 62.94 90 MET A C 1
ATOM 654 O O . MET A 1 90 ? 25.585 10.762 -23.438 1.00 62.94 90 MET A O 1
ATOM 658 N N . GLU A 1 91 ? 25.674 11.370 -21.281 1.00 73.31 91 GLU A N 1
ATOM 659 C CA . GLU A 1 91 ? 25.279 10.080 -20.764 1.00 73.31 91 GLU A CA 1
ATOM 660 C C . GLU A 1 91 ? 23.810 9.913 -21.126 1.00 73.31 91 GLU A C 1
ATOM 662 O O . GLU A 1 91 ? 22.934 10.610 -20.607 1.00 73.31 91 GLU A O 1
ATOM 667 N N . GLU A 1 92 ? 23.556 9.045 -22.095 1.00 81.31 92 GLU A N 1
ATOM 668 C CA . GLU A 1 92 ? 22.209 8.754 -22.538 1.00 81.31 92 GLU A CA 1
ATOM 669 C C . GLU A 1 92 ? 21.519 7.946 -21.439 1.00 81.31 92 GLU A C 1
ATOM 671 O O . GLU A 1 92 ? 21.916 6.827 -21.100 1.00 81.31 92 GLU A O 1
ATOM 676 N N . HIS A 1 93 ? 20.510 8.559 -20.834 1.00 87.81 93 HIS A N 1
ATOM 677 C CA . HIS A 1 93 ? 19.687 7.955 -19.802 1.00 87.81 93 HIS A CA 1
ATOM 678 C C . HIS A 1 93 ? 18.312 7.638 -20.390 1.00 87.81 93 HIS A C 1
ATOM 680 O O . HIS A 1 93 ? 17.738 8.457 -21.105 1.00 87.81 93 HIS A O 1
ATOM 686 N N . TRP A 1 94 ? 17.768 6.469 -20.068 1.00 91.56 94 TRP A N 1
ATOM 687 C CA . TRP A 1 94 ? 16.427 6.058 -20.474 1.00 91.56 94 TRP A CA 1
ATOM 688 C C . TRP A 1 94 ? 15.620 5.602 -19.260 1.00 91.56 94 TRP A C 1
ATOM 690 O O . TRP A 1 94 ? 16.174 5.140 -18.264 1.00 91.56 94 TRP A O 1
ATOM 700 N N . VAL A 1 95 ? 14.301 5.770 -19.316 1.00 94.00 95 VAL A N 1
ATOM 701 C CA . VAL A 1 95 ? 13.408 5.471 -18.192 1.00 94.00 95 VAL A CA 1
ATOM 702 C C . VAL A 1 95 ? 12.738 4.118 -18.418 1.00 94.00 95 VAL A C 1
ATOM 704 O O . VAL A 1 95 ? 12.044 3.927 -19.413 1.00 94.00 95 VAL A O 1
ATOM 707 N N . VAL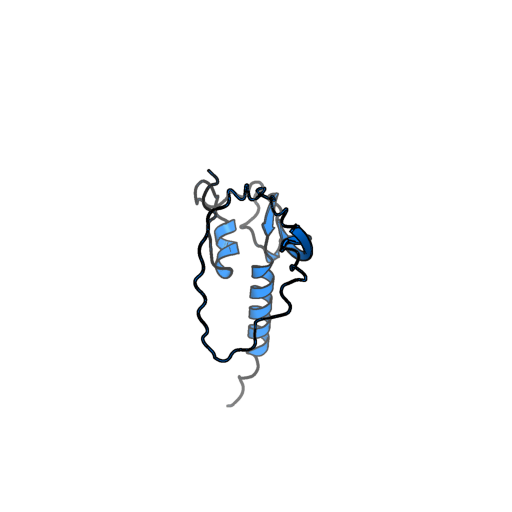 A 1 96 ? 12.923 3.192 -17.476 1.00 94.56 96 VAL A N 1
ATOM 708 C CA . VAL A 1 96 ? 12.203 1.912 -17.418 1.00 94.56 96 VAL A CA 1
ATOM 709 C C . VAL A 1 96 ? 11.099 2.028 -16.392 1.00 94.56 96 VAL A C 1
ATOM 711 O O . VAL A 1 96 ? 11.398 2.214 -15.218 1.00 94.56 96 VAL A O 1
ATOM 714 N N . CYS A 1 97 ? 9.846 1.848 -16.798 1.00 97.12 97 CYS A N 1
ATOM 715 C CA . CYS A 1 97 ? 8.713 1.828 -15.878 1.00 97.12 97 CYS A CA 1
ATOM 716 C C . CYS A 1 97 ? 8.105 0.426 -15.790 1.00 97.12 97 CYS A C 1
ATOM 718 O O . CYS A 1 97 ? 7.765 -0.168 -16.810 1.00 97.12 97 CYS A O 1
ATOM 720 N N . ALA A 1 98 ? 7.923 -0.078 -14.569 1.00 96.38 98 ALA A N 1
ATOM 721 C CA . ALA A 1 98 ? 7.196 -1.314 -14.292 1.00 96.38 98 ALA A CA 1
ATOM 722 C C . ALA A 1 98 ? 5.891 -1.009 -13.532 1.00 96.38 98 ALA A C 1
ATOM 724 O O . ALA A 1 98 ? 5.899 -0.145 -12.645 1.00 96.38 98 ALA A O 1
ATOM 725 N N . PRO A 1 99 ? 4.770 -1.687 -13.847 1.00 96.94 99 PRO A N 1
ATOM 726 C CA . PRO A 1 99 ? 3.520 -1.499 -13.124 1.00 96.94 99 PRO A CA 1
ATOM 727 C C . PRO A 1 99 ? 3.611 -2.104 -11.716 1.00 96.94 99 PRO A C 1
ATOM 729 O O . PRO A 1 99 ? 4.095 -3.217 -11.519 1.00 96.94 99 PRO A O 1
ATOM 732 N N . VAL A 1 100 ? 3.107 -1.370 -10.732 1.00 93.50 100 VAL A N 1
ATOM 733 C CA . VAL A 1 100 ? 3.030 -1.736 -9.319 1.00 93.50 100 VAL A CA 1
ATOM 734 C C . VAL A 1 100 ? 1.588 -1.569 -8.864 1.00 93.50 100 VAL A C 1
ATOM 736 O O . VAL A 1 100 ? 1.016 -0.480 -8.932 1.00 93.50 100 VAL A O 1
ATOM 739 N N . ARG A 1 101 ? 1.000 -2.658 -8.373 1.00 93.38 101 ARG A N 1
ATOM 740 C CA . ARG A 1 101 ? -0.340 -2.654 -7.788 1.00 93.38 101 ARG A CA 1
ATOM 741 C C . ARG A 1 101 ? -0.247 -2.193 -6.335 1.00 93.38 101 ARG A C 1
ATOM 743 O O . ARG A 1 101 ? 0.381 -2.869 -5.523 1.00 93.38 101 ARG A O 1
ATOM 750 N N . ARG A 1 102 ? -0.854 -1.052 -6.013 1.00 91.81 102 ARG A N 1
ATOM 751 C CA . ARG A 1 102 ? -0.982 -0.553 -4.640 1.00 91.81 102 ARG A CA 1
ATOM 752 C C . ARG A 1 102 ? -2.428 -0.637 -4.187 1.00 91.81 102 ARG A C 1
ATOM 754 O O . ARG A 1 102 ? -3.347 -0.287 -4.925 1.0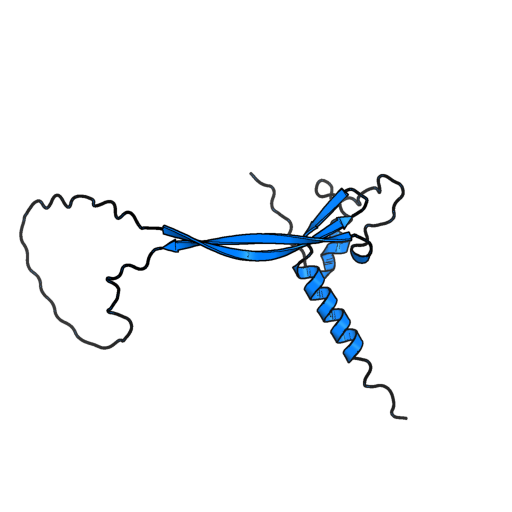0 91.81 102 ARG A O 1
ATOM 761 N N . TRP A 1 103 ? -2.608 -1.091 -2.959 1.00 92.50 103 TRP A N 1
ATOM 762 C CA . TRP A 1 103 ? -3.915 -1.255 -2.341 1.00 92.50 103 TRP A CA 1
ATOM 763 C C . TRP A 1 103 ? -4.140 -0.119 -1.359 1.00 92.50 103 TRP A C 1
ATOM 765 O O . TRP A 1 103 ? -3.231 0.252 -0.612 1.00 92.50 103 TRP A O 1
ATOM 775 N N . TYR A 1 104 ? -5.342 0.442 -1.367 1.00 92.69 104 TYR A N 1
ATOM 776 C CA . TYR A 1 104 ? -5.714 1.499 -0.443 1.00 92.69 104 TYR A CA 1
ATOM 777 C C . TYR A 1 104 ? -7.123 1.287 0.086 1.00 92.69 104 TYR A C 1
ATOM 779 O O . TYR A 1 104 ? -8.014 0.826 -0.627 1.00 92.69 104 TYR A O 1
ATOM 787 N N . ARG A 1 105 ? -7.333 1.654 1.346 1.00 91.69 105 ARG A N 1
ATOM 788 C CA . ARG A 1 105 ? -8.649 1.646 1.979 1.00 91.69 105 ARG A CA 1
ATOM 789 C C . ARG A 1 105 ? -9.208 3.054 2.031 1.00 91.69 105 ARG A C 1
ATOM 791 O O . ARG A 1 105 ? -8.498 3.997 2.380 1.00 91.69 105 ARG A O 1
ATOM 798 N N . VAL A 1 106 ? -10.478 3.181 1.657 1.00 90.50 106 VAL A N 1
ATOM 799 C CA . VAL A 1 106 ? -11.245 4.427 1.755 1.00 90.50 106 VAL A CA 1
ATOM 800 C C . VAL A 1 106 ? -12.289 4.251 2.843 1.00 90.50 106 VAL A C 1
ATOM 802 O O . VAL A 1 106 ? -13.215 3.451 2.698 1.00 90.50 106 VAL A O 1
ATOM 805 N N . CYS A 1 107 ? -12.112 4.979 3.938 1.00 85.94 107 CYS A N 1
ATOM 806 C CA . CYS A 1 107 ? -12.993 4.917 5.096 1.00 85.94 107 CYS A CA 1
ATOM 807 C C . CYS A 1 107 ? -14.051 6.034 5.052 1.00 85.94 107 CYS A C 1
ATOM 809 O O . CYS A 1 107 ? -13.864 7.061 4.398 1.00 85.94 107 CYS A O 1
ATOM 811 N N . ALA A 1 108 ? -15.170 5.841 5.760 1.00 75.88 108 ALA A N 1
ATOM 812 C CA . ALA A 1 108 ? -16.332 6.742 5.726 1.00 75.88 108 ALA A CA 1
ATOM 813 C C . ALA A 1 108 ? -16.025 8.188 6.167 1.00 75.88 108 ALA A C 1
ATOM 815 O O . ALA A 1 108 ? -16.687 9.125 5.741 1.00 75.88 108 ALA A O 1
ATOM 816 N N . ASN A 1 109 ? -14.974 8.384 6.960 1.00 71.94 109 ASN A N 1
ATOM 817 C CA . ASN A 1 109 ? -14.479 9.696 7.379 1.00 71.94 109 ASN A CA 1
ATOM 818 C C . ASN A 1 109 ? -13.643 10.427 6.304 1.00 71.94 109 ASN A C 1
ATOM 820 O O . ASN A 1 109 ? -13.029 11.452 6.604 1.00 71.94 109 ASN A O 1
ATOM 824 N N . GLY A 1 110 ? -13.570 9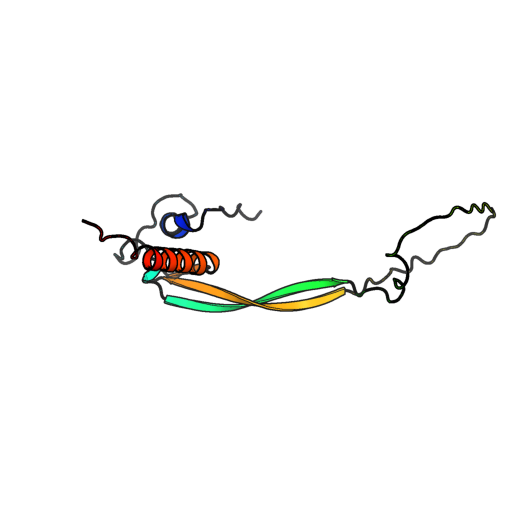.890 5.081 1.00 75.94 110 GLY A N 1
ATOM 825 C CA . GLY A 1 110 ? -12.769 10.438 3.988 1.00 75.94 110 GLY A CA 1
ATOM 826 C C . GLY A 1 110 ? -11.267 10.199 4.144 1.00 75.94 110 GLY A C 1
ATOM 827 O O . GLY A 1 110 ? -10.477 10.839 3.453 1.00 75.94 110 GLY A O 1
ATOM 828 N N . VAL A 1 111 ? -10.846 9.309 5.050 1.00 81.31 111 VAL A N 1
ATOM 829 C CA . VAL A 1 111 ? -9.437 8.927 5.194 1.00 81.31 111 VAL A CA 1
ATOM 830 C C . VAL A 1 111 ? -9.086 7.877 4.145 1.00 81.31 111 VAL A C 1
ATOM 832 O O . VAL A 1 111 ? -9.762 6.856 4.006 1.00 81.31 111 VAL A O 1
ATOM 835 N N . HIS A 1 112 ? -8.001 8.146 3.421 1.00 86.69 112 HIS A N 1
ATOM 836 C CA . HIS A 1 112 ? -7.390 7.234 2.463 1.00 86.69 112 HIS A CA 1
ATOM 837 C C . HIS A 1 112 ? -6.067 6.739 3.038 1.00 86.69 112 HIS A C 1
ATOM 839 O O . HIS A 1 112 ? -5.213 7.548 3.402 1.00 86.69 112 HIS A O 1
ATOM 845 N N . VAL A 1 113 ? -5.894 5.422 3.105 1.00 86.62 113 VAL A N 1
ATOM 846 C CA . VAL A 1 113 ? -4.683 4.800 3.651 1.00 86.62 113 VAL A CA 1
ATOM 847 C C . VAL A 1 113 ? -4.175 3.772 2.665 1.00 86.62 113 VAL A C 1
ATOM 849 O O . VAL A 1 113 ? -4.932 2.896 2.256 1.00 86.62 113 VAL A O 1
ATOM 852 N N . GLU A 1 114 ? -2.902 3.857 2.297 1.00 88.44 114 GLU A N 1
ATOM 853 C CA . GLU A 1 114 ? -2.252 2.778 1.563 1.00 88.44 114 GLU A CA 1
ATOM 854 C C . GLU A 1 114 ? -1.995 1.596 2.508 1.00 88.44 114 GLU A C 1
ATOM 856 O O . GLU A 1 114 ? -1.317 1.746 3.523 1.00 88.44 114 GLU A O 1
ATOM 861 N N . THR A 1 115 ? -2.531 0.421 2.178 1.00 89.56 115 THR A N 1
ATOM 862 C CA . THR A 1 115 ? -2.500 -0.771 3.041 1.00 89.56 115 THR A CA 1
ATOM 863 C C . THR A 1 115 ? -1.790 -1.962 2.407 1.00 89.56 115 THR A C 1
ATOM 865 O O . THR A 1 115 ? -1.819 -3.040 2.983 1.00 89.56 115 THR A O 1
ATOM 868 N N . THR A 1 116 ? -1.097 -1.797 1.273 1.00 89.94 116 THR A N 1
ATOM 869 C CA . THR A 1 116 ? -0.442 -2.888 0.518 1.00 89.94 116 THR A CA 1
ATOM 870 C C . THR A 1 116 ? 0.282 -3.915 1.401 1.00 89.94 116 THR A C 1
ATOM 872 O O . THR A 1 116 ? 0.017 -5.111 1.309 1.00 89.94 116 THR A O 1
ATOM 875 N N . ALA A 1 117 ? 1.177 -3.459 2.282 1.00 87.81 117 ALA A N 1
ATOM 876 C CA . ALA A 1 117 ? 1.929 -4.350 3.167 1.00 87.81 117 ALA A CA 1
ATOM 877 C C . ALA A 1 117 ? 1.067 -4.935 4.302 1.00 87.81 117 ALA A C 1
ATOM 879 O O . ALA A 1 117 ? 1.279 -6.072 4.717 1.00 87.81 117 ALA A O 1
ATOM 880 N N . TRP A 1 118 ? 0.074 -4.181 4.779 1.00 89.38 118 TRP A N 1
ATOM 881 C CA . TRP A 1 118 ? -0.851 -4.624 5.820 1.00 89.38 118 TRP A CA 1
ATOM 882 C C . TRP A 1 118 ? -1.787 -5.737 5.327 1.00 89.38 118 TRP A C 1
ATOM 884 O O . TRP A 1 118 ? -1.979 -6.713 6.046 1.00 89.38 118 TRP A O 1
ATOM 894 N N . GLU A 1 119 ? -2.293 -5.656 4.089 1.00 89.31 119 GLU A N 1
ATOM 895 C CA . GLU A 1 119 ? -3.117 -6.724 3.497 1.00 89.31 119 GLU A CA 1
ATOM 896 C C . GLU A 1 119 ? -2.332 -8.044 3.400 1.00 89.31 119 GLU A C 1
ATOM 898 O O . GLU A 1 119 ? -2.848 -9.104 3.750 1.00 89.31 119 GLU A O 1
ATOM 903 N N . GLY A 1 120 ? -1.063 -7.980 2.970 1.00 87.69 120 GLY A N 1
ATOM 904 C CA . GLY A 1 120 ? -0.186 -9.153 2.901 1.00 87.69 120 GLY A CA 1
ATOM 905 C C . GLY A 1 120 ? 0.083 -9.766 4.277 1.00 87.69 120 GLY A C 1
ATOM 906 O O . GLY A 1 120 ? -0.091 -10.969 4.460 1.00 87.69 120 GLY A O 1
ATOM 907 N N . TRP A 1 121 ? 0.432 -8.926 5.255 1.00 89.44 121 TRP A N 1
ATOM 908 C CA . TRP A 1 121 ? 0.674 -9.348 6.637 1.00 89.44 121 TRP A CA 1
ATOM 909 C C . TRP A 1 121 ? -0.556 -10.007 7.278 1.00 89.44 121 TRP A C 1
ATOM 911 O O . TRP A 1 121 ? -0.442 -11.051 7.922 1.00 89.44 121 TRP A O 1
ATOM 921 N N . ARG A 1 122 ? -1.753 -9.441 7.077 1.00 86.81 122 ARG A N 1
ATOM 922 C CA . ARG A 1 122 ? -2.996 -10.007 7.622 1.00 86.81 122 ARG A CA 1
ATOM 923 C C . ARG A 1 122 ? -3.332 -11.352 6.978 1.00 86.81 122 ARG A C 1
ATOM 925 O O . ARG A 1 122 ? -3.665 -12.298 7.687 1.00 86.81 122 ARG A O 1
ATOM 932 N N . ALA A 1 123 ? -3.193 -11.455 5.655 1.00 88.25 123 ALA A N 1
ATOM 933 C CA . ALA A 1 123 ? -3.439 -12.696 4.926 1.00 88.25 123 ALA A CA 1
ATOM 934 C C . ALA A 1 123 ? -2.510 -13.836 5.382 1.00 88.25 123 ALA A C 1
ATOM 936 O O . ALA A 1 123 ? -2.938 -14.986 5.457 1.00 88.25 123 ALA A O 1
ATOM 937 N N . GLU A 1 124 ? -1.253 -13.532 5.707 1.00 90.12 124 GLU A N 1
ATOM 938 C CA . GLU A 1 124 ? -0.312 -14.500 6.279 1.00 90.12 124 GLU A CA 1
ATOM 939 C C . GLU A 1 124 ? -0.766 -14.987 7.664 1.00 90.12 124 GLU A C 1
ATOM 941 O O . GLU A 1 124 ? -0.881 -16.193 7.880 1.00 90.12 124 GLU A O 1
ATOM 946 N N . ARG A 1 125 ? -1.140 -14.073 8.569 1.00 88.75 125 ARG A N 1
ATOM 947 C CA . ARG A 1 125 ? -1.665 -14.417 9.905 1.00 88.75 125 ARG A CA 1
ATOM 948 C C . ARG A 1 125 ? -2.932 -15.271 9.849 1.00 88.75 125 ARG A C 1
ATOM 950 O O . ARG A 1 125 ? -3.071 -16.217 10.620 1.00 88.75 125 ARG A O 1
ATOM 957 N N . GLU A 1 126 ? -3.849 -14.964 8.935 1.00 87.94 126 GLU A N 1
ATOM 958 C CA . GLU A 1 126 ? -5.067 -15.757 8.742 1.00 87.94 126 GLU A CA 1
ATOM 959 C C . GLU A 1 126 ? -4.768 -17.174 8.228 1.00 87.94 126 GLU A C 1
ATOM 961 O O . GLU A 1 126 ? -5.463 -18.121 8.601 1.00 87.94 126 GLU A O 1
ATOM 966 N N . ARG A 1 127 ? -3.741 -17.341 7.384 1.00 89.75 127 ARG A N 1
ATOM 967 C CA . ARG A 1 127 ? -3.288 -18.665 6.924 1.00 89.75 127 ARG A CA 1
ATOM 968 C C . ARG A 1 127 ? -2.663 -19.464 8.059 1.00 89.75 127 ARG A C 1
ATOM 970 O O . ARG A 1 127 ? -2.985 -20.639 8.206 1.00 89.75 127 ARG A O 1
ATOM 977 N N . GLU A 1 128 ? -1.833 -18.828 8.879 1.00 89.38 128 GLU A N 1
ATOM 978 C CA . GLU A 1 128 ? -1.237 -19.476 10.049 1.00 89.38 128 GLU A CA 1
ATOM 979 C C . GLU A 1 128 ? -2.297 -19.930 11.055 1.00 89.38 128 GLU A C 1
ATOM 981 O O . GLU A 1 128 ? -2.278 -21.086 11.476 1.00 89.38 128 GLU A O 1
ATOM 986 N N . ALA A 1 129 ? -3.270 -19.068 11.371 1.00 86.12 129 ALA A N 1
ATOM 987 C CA . ALA A 1 129 ? -4.373 -19.403 12.270 1.00 86.12 129 ALA A CA 1
ATOM 988 C C . ALA A 1 129 ? -5.187 -20.610 11.772 1.00 86.12 129 ALA A C 1
ATOM 990 O O . ALA A 1 129 ? -5.573 -21.460 12.567 1.00 86.12 129 ALA A O 1
ATOM 991 N N . LYS A 1 130 ? -5.399 -20.727 10.454 1.00 84.12 130 LYS A N 1
ATOM 992 C CA . LYS A 1 130 ? -6.077 -21.881 9.838 1.00 84.12 130 LYS A CA 1
ATOM 993 C C . LYS A 1 130 ? -5.220 -23.150 9.814 1.00 84.12 130 LYS A C 1
ATOM 995 O O . LYS A 1 130 ? -5.773 -24.241 9.785 1.00 84.12 130 LYS A O 1
ATOM 1000 N N . SER A 1 131 ? -3.893 -23.024 9.812 1.00 76.75 131 SER A N 1
ATOM 1001 C CA . SER A 1 131 ? -2.969 -24.168 9.811 1.00 76.75 131 SER A CA 1
ATOM 1002 C C . SER A 1 131 ? -2.694 -24.756 11.202 1.00 76.75 131 SER A C 1
ATOM 1004 O O . SER A 1 131 ? -2.250 -25.895 11.297 1.00 76.75 131 SER A O 1
ATOM 1006 N N . GLY A 1 132 ? -2.966 -24.000 12.274 1.00 62.22 132 GLY A N 1
ATOM 1007 C CA . GLY A 1 132 ? -2.743 -24.423 13.663 1.00 62.22 132 GLY A CA 1
ATOM 1008 C C . GLY A 1 132 ? -3.821 -25.343 14.252 1.00 62.22 132 GLY A C 1
ATOM 1009 O O . GLY A 1 132 ? -3.618 -25.885 15.333 1.00 62.22 132 GLY A O 1
ATOM 1010 N N . ASP A 1 133 ? -4.936 -25.560 13.548 1.00 54.25 133 ASP A N 1
ATOM 1011 C CA . ASP A 1 133 ? -6.034 -26.454 13.954 1.00 5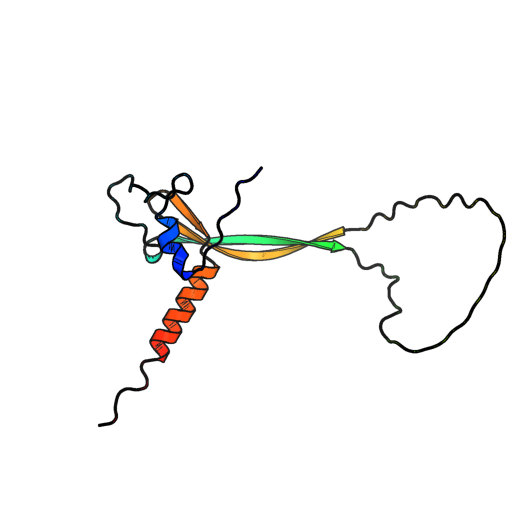4.25 133 ASP A CA 1
ATOM 1012 C C . ASP A 1 133 ? -5.800 -27.904 13.471 1.00 54.25 133 ASP A C 1
ATOM 1014 O O . ASP A 1 133 ? -6.662 -28.547 12.885 1.00 54.25 133 ASP A O 1
ATOM 1018 N N . VAL A 1 134 ? -4.584 -28.429 13.652 1.00 56.41 134 VAL A N 1
ATOM 1019 C CA . VAL A 1 134 ? -4.274 -29.859 13.463 1.00 56.41 134 VAL A CA 1
ATOM 1020 C C . VAL A 1 134 ? -3.370 -30.306 14.610 1.00 56.41 134 VAL A C 1
ATOM 1022 O O . VAL A 1 134 ? -2.166 -30.479 14.451 1.00 56.41 134 VAL A O 1
ATOM 1025 N N . GLY A 1 135 ? -3.931 -30.444 15.812 1.00 53.12 135 GLY A N 1
ATOM 1026 C CA . GLY A 1 135 ? -3.141 -30.882 16.967 1.00 53.12 135 GLY A CA 1
ATOM 1027 C C . GLY A 1 135 ? -3.876 -30.871 18.300 1.00 53.12 135 GLY A C 1
ATOM 1028 O O . GLY A 1 135 ? -3.366 -30.314 19.265 1.00 53.12 135 GLY A O 1
ATOM 1029 N N . GLY A 1 136 ? -5.068 -31.466 18.368 1.00 49.28 136 GLY A N 1
ATOM 1030 C CA . GLY A 1 136 ? -5.856 -31.511 19.600 1.00 49.28 136 GLY A CA 1
ATOM 1031 C C . GLY A 1 136 ? -6.781 -32.719 19.698 1.00 49.28 136 GLY A C 1
ATOM 1032 O O . GLY A 1 136 ? -7.985 -32.542 19.809 1.00 49.28 136 GLY A O 1
ATOM 1033 N N . ALA A 1 137 ? -6.233 -33.937 19.647 1.00 46.03 137 ALA A N 1
ATOM 1034 C CA . ALA A 1 137 ? -6.899 -35.136 20.164 1.00 46.03 137 ALA A CA 1
ATOM 1035 C C . ALA A 1 137 ? -5.879 -36.269 20.377 1.00 46.03 137 ALA A C 1
ATOM 1037 O O . ALA A 1 137 ? -5.569 -37.017 19.453 1.00 46.03 137 ALA A O 1
ATOM 1038 N N . ALA A 1 138 ? -5.375 -36.412 21.599 1.00 41.62 138 ALA A N 1
ATOM 1039 C CA . ALA A 1 138 ? -4.980 -37.710 22.132 1.00 41.62 138 ALA A CA 1
ATOM 1040 C C . ALA A 1 138 ? -5.175 -37.674 23.650 1.00 41.62 138 ALA A C 1
ATOM 1042 O O . ALA A 1 138 ? -4.714 -36.756 24.328 1.00 41.62 138 ALA A O 1
ATOM 1043 N N . VAL A 1 139 ? -5.977 -38.639 24.076 1.00 40.56 139 VAL A N 1
ATOM 1044 C CA . VAL A 1 139 ? -6.589 -38.888 25.383 1.00 40.56 139 VAL A CA 1
ATOM 1045 C C . VAL A 1 139 ? -5.569 -39.395 26.393 1.00 40.56 139 VAL A C 1
ATOM 1047 O O . VAL A 1 139 ? -4.626 -40.089 25.951 1.00 40.56 139 VAL A O 1
#

Sequence (139 aa):
MAPPIPTFHLSALESNLQLSPKTGKPLKPKDGGGAIDLSSCALKEMLQYKCDVRRRPDITSTTSSTGADSAAAAKESDGGAEVIARKTRMEEHWVVCAPVRRWYRVCANGVHVETTAWEGWRAEREREAKSGDVGGAAV

Secondary structure (DSSP, 8-state):
-PPPPPP--GGGHHHHHTB-TTT-SBPPPTTS--S--GGGSEEEEEEEEEEEEEEPPPTT--S-SS--------------------------EEEEEEEEEEEEEE-TTS-EEE-HHHHHHHHHHHHHHHHS-S-----

Foldseek 3Di:
DDPDDDDDDLVCVQVQVQADPVPRHGDDDPPPDDRDDQVPFDKDKDKDKDKDKDFDPDPPPPDDDDDDDDDDDDDDDDDDPPPVPPPVPPRDIDMDIDIDMWMWTQTPSRDIDTCRVSVVVVVVVVVVVVVPPPDDDDD

Organism: NCBI:txid1448308

pLDDT: mean 73.47, std 19.1, range [33.34, 97.12]